Protein AF-A0A9Q0DVV4-F1 (afdb_monomer)

Radius of gyration: 14.51 Å; Cα contacts (8 Å, |Δi|>4): 152; chains: 1; bounding box: 30×28×43 Å

Secondary structure (DSSP, 8-state):
-TTT-SSEEEEE-GGGGGGGT---SSSTT-HHHHHTTT-PPP-SS-TTTPPPPHHHHHHHHHHHTT-EEEEEE---S-HHHHHT--GGGEEETT--

pLDDT: mean 97.33, std 2.06, range [89.5, 98.88]

Solvent-accessible surfa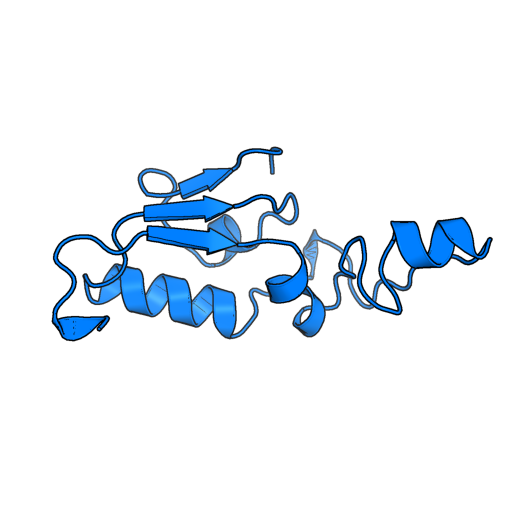ce area (backbone atoms only — not comparable to full-atom values): 5467 Å² total; per-residue (Å²): 109,74,92,74,45,93,74,35,70,47,80,48,50,44,70,59,37,39,88,31,27,39,55,28,54,76,49,100,63,2,44,54,47,19,48,78,71,76,43,82,54,67,62,77,49,54,71,87,74,41,54,60,25,72,61,49,54,48,52,43,49,34,36,76,70,66,50,41,64,38,39,39,30,60,39,58,68,46,40,55,58,75,64,66,41,59,68,94,41,48,44,56,78,69,42,102

Organism: NCBI:txid630683

Mean predicted aligned error: 2.39 Å

Nearest PDB structures (foldseek):
  3pkj-assembly7_E  TM=1.004E+00  e=2.334E-12  Homo sapiens
  3pkj-assembly7_B  TM=1.004E+00  e=2.665E-12  Homo sapiens
  3pkj-assembly1_A  TM=1.005E+00  e=3.475E-12  Homo sapiens
  3pkj-assembly7_D-3  TM=1.005E+00  e=4.530E-12  Homo sapiens
  3pki-assembly2_B  TM=1.005E+00  e=6.312E-12  Homo sapiens

Structure (mmCIF, N/CA/C/O backbone):
data_AF-A0A9Q0DVV4-F1
#
_entry.id   AF-A0A9Q0DVV4-F1
#
loop_
_atom_site.group_PDB
_atom_site.id
_atom_site.type_symbol
_atom_site.label_atom_id
_atom_site.label_alt_id
_atom_site.label_comp_id
_atom_site.label_asym_id
_atom_site.label_entity_id
_atom_site.label_seq_id
_atom_site.pdbx_PDB_ins_code
_atom_site.Cartn_x
_atom_site.Cartn_y
_atom_site.Cartn_z
_atom_site.occupancy
_atom_site.B_iso_or_equiv
_atom_site.auth_seq_id
_atom_site.auth_comp_id
_atom_site.auth_asym_id
_atom_site.auth_atom_id
_atom_site.pdbx_PDB_model_num
ATOM 1 N N . MET A 1 1 ? 1.647 12.543 17.166 1.00 89.50 1 MET A N 1
ATOM 2 C CA . MET A 1 1 ? 1.071 12.425 15.800 1.00 89.50 1 MET A CA 1
ATOM 3 C C . MET A 1 1 ? 0.177 11.193 15.611 1.00 89.50 1 MET A C 1
ATOM 5 O O . MET A 1 1 ? -1.024 11.382 15.647 1.00 89.50 1 MET A O 1
ATOM 9 N N . ILE A 1 2 ? 0.676 9.950 15.447 1.00 94.50 2 ILE A N 1
ATOM 10 C CA . ILE A 1 2 ? 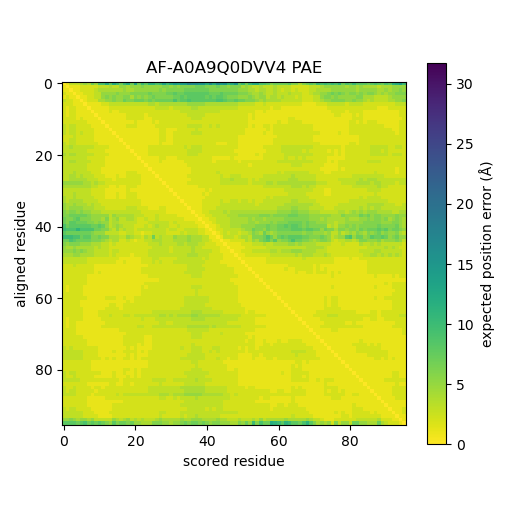-0.211 8.779 15.191 1.00 94.50 2 ILE A CA 1
ATOM 11 C C . ILE A 1 2 ? -1.122 8.455 16.386 1.00 94.50 2 ILE A C 1
ATOM 13 O O . ILE A 1 2 ? -2.326 8.329 16.211 1.00 94.50 2 ILE A O 1
ATOM 17 N N . LYS A 1 3 ? -0.569 8.357 17.604 1.00 93.81 3 LYS A N 1
ATOM 18 C CA . LYS A 1 3 ? -1.345 8.001 18.812 1.00 93.81 3 LYS A CA 1
ATOM 19 C C . LYS A 1 3 ? -2.425 9.023 19.190 1.00 93.81 3 LYS A C 1
ATOM 21 O O . LYS A 1 3 ? -3.353 8.679 19.905 1.00 93.81 3 LYS A O 1
ATOM 26 N N . GLU A 1 4 ? -2.276 10.259 18.729 1.00 95.31 4 GLU A N 1
ATOM 27 C CA . GLU A 1 4 ? -3.188 11.376 19.009 1.00 95.31 4 GLU A CA 1
ATOM 28 C C . GLU A 1 4 ? -4.177 11.608 17.855 1.00 95.31 4 GLU A C 1
ATOM 30 O O . GLU A 1 4 ? -5.074 12.439 17.962 1.00 95.31 4 GLU A O 1
ATOM 35 N N . CYS A 1 5 ? -4.012 10.905 16.730 1.00 95.94 5 CYS A N 1
ATOM 36 C CA . CYS A 1 5 ? -4.868 11.051 15.563 1.00 95.94 5 CYS A CA 1
ATOM 37 C C . CYS A 1 5 ? -6.179 10.286 15.778 1.00 95.94 5 CYS A C 1
ATOM 39 O O . CYS A 1 5 ? -6.166 9.072 15.976 1.00 95.94 5 CYS A O 1
ATOM 41 N N . GLY A 1 6 ? -7.318 10.979 15.692 1.00 95.56 6 GLY A N 1
ATOM 42 C CA . GLY A 1 6 ? -8.634 10.336 15.781 1.00 95.56 6 GLY A CA 1
ATOM 43 C C . GLY A 1 6 ? -8.981 9.478 14.558 1.00 95.56 6 GLY A C 1
ATOM 44 O O . GLY A 1 6 ? -9.742 8.517 14.677 1.00 95.56 6 GLY A O 1
ATOM 45 N N . TYR A 1 7 ? -8.416 9.802 13.389 1.00 97.69 7 TYR A N 1
ATOM 46 C CA . TYR A 1 7 ? -8.710 9.106 12.139 1.00 97.69 7 TYR A CA 1
ATOM 47 C C . TYR A 1 7 ? -7.514 9.118 11.178 1.00 97.69 7 TYR A C 1
ATOM 49 O O . TYR A 1 7 ? -7.330 10.051 10.397 1.00 97.69 7 TYR A O 1
ATOM 57 N N . LEU A 1 8 ? -6.686 8.074 11.234 1.00 98.50 8 LEU A N 1
ATOM 58 C CA . LEU A 1 8 ? -5.546 7.924 10.333 1.00 98.50 8 LEU A CA 1
ATOM 59 C C . LEU A 1 8 ? -5.980 7.272 9.016 1.00 98.50 8 LEU A C 1
ATOM 61 O O . LEU A 1 8 ? -6.551 6.178 9.018 1.00 98.50 8 LEU A O 1
ATOM 65 N N . VAL A 1 9 ? -5.622 7.912 7.905 1.00 98.69 9 VAL A N 1
ATOM 66 C CA . VAL A 1 9 ? -5.701 7.359 6.547 1.00 98.69 9 VAL A CA 1
ATOM 67 C C . VAL A 1 9 ? -4.290 7.262 5.981 1.00 98.69 9 VAL A C 1
ATOM 69 O O . VAL A 1 9 ? -3.477 8.164 6.184 1.00 98.69 9 VAL A O 1
ATOM 72 N N . VAL A 1 10 ? -3.992 6.173 5.274 1.00 98.75 10 VAL A N 1
ATOM 73 C CA . VAL A 1 10 ? -2.714 5.990 4.575 1.00 98.75 10 VAL A CA 1
ATOM 74 C C . VAL A 1 10 ? -2.955 5.893 3.077 1.00 98.75 10 VAL A C 1
ATOM 76 O O . VAL A 1 10 ? -3.863 5.196 2.634 1.00 98.75 10 VAL A O 1
ATOM 79 N N . HIS A 1 11 ? -2.100 6.563 2.306 1.00 98.81 11 HIS A N 1
ATOM 80 C CA . HIS A 1 11 ? -2.007 6.409 0.859 1.00 98.81 11 HIS A CA 1
ATOM 81 C C . HIS A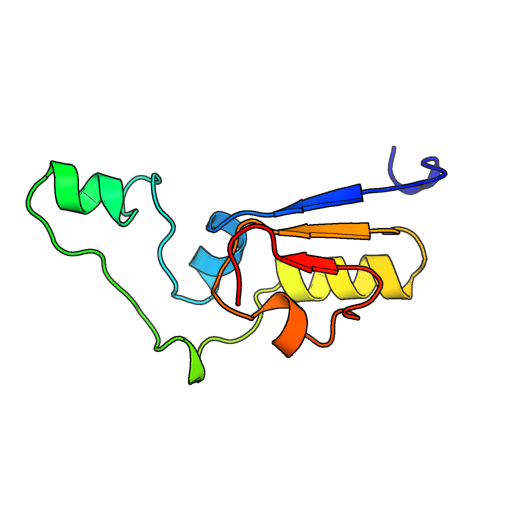 1 11 ? -0.755 5.596 0.524 1.00 98.81 11 HIS A C 1
ATOM 83 O O . HIS A 1 11 ? 0.327 5.887 1.036 1.00 98.81 11 HIS A O 1
ATOM 89 N N . SER A 1 12 ? -0.896 4.579 -0.324 1.00 98.69 12 SER A N 1
ATOM 90 C CA . SER A 1 12 ? 0.212 3.728 -0.767 1.00 98.69 12 SER A CA 1
ATOM 91 C C . SER A 1 12 ? 0.345 3.709 -2.287 1.00 98.69 12 SER A C 1
ATOM 93 O O . SER A 1 12 ? -0.646 3.797 -3.012 1.00 98.69 12 SER A O 1
ATOM 95 N N . GLY A 1 13 ? 1.588 3.576 -2.744 1.00 98.56 13 GLY A N 1
ATOM 96 C CA . GLY A 1 13 ? 1.961 3.438 -4.148 1.00 98.56 13 GLY A CA 1
ATOM 97 C C . GLY A 1 13 ? 3.075 2.403 -4.316 1.00 98.56 13 GLY A C 1
ATOM 98 O O . GLY A 1 13 ? 3.541 1.820 -3.333 1.00 98.56 13 GLY A O 1
ATOM 99 N N . ALA A 1 14 ? 3.525 2.199 -5.556 1.00 98.25 14 ALA A N 1
ATOM 100 C CA . ALA A 1 14 ? 4.343 1.040 -5.934 1.00 98.25 14 ALA A CA 1
ATOM 101 C C . ALA A 1 14 ? 5.651 0.886 -5.132 1.00 98.25 14 ALA A C 1
ATOM 103 O O . ALA A 1 14 ? 6.153 -0.221 -4.956 1.00 98.25 14 ALA A O 1
ATOM 104 N N . GLY A 1 15 ? 6.168 1.982 -4.564 1.00 98.38 15 GLY A N 1
ATOM 105 C CA . GLY A 1 15 ? 7.359 1.977 -3.716 1.00 98.38 15 GLY A CA 1
ATOM 106 C C . GLY A 1 15 ? 7.314 0.963 -2.565 1.00 98.38 15 GLY A C 1
ATOM 107 O O . GLY A 1 15 ? 8.343 0.366 -2.253 1.00 98.38 15 GLY A O 1
ATOM 108 N N . ILE A 1 16 ? 6.142 0.693 -1.970 1.00 98.50 16 ILE A N 1
ATOM 109 C CA . ILE A 1 16 ? 6.037 -0.257 -0.842 1.00 98.50 16 ILE A CA 1
ATOM 110 C C . ILE A 1 16 ? 6.216 -1.729 -1.257 1.00 98.50 16 ILE A C 1
ATOM 112 O O . ILE A 1 16 ? 6.416 -2.581 -0.385 1.00 98.50 16 ILE A O 1
ATOM 116 N N . SER A 1 17 ? 6.169 -2.015 -2.561 1.00 98.44 17 SER A N 1
ATOM 117 C CA . SER A 1 17 ? 6.284 -3.355 -3.154 1.00 98.44 17 SER A CA 1
ATOM 118 C C . SER A 1 17 ? 7.662 -3.614 -3.777 1.00 98.44 17 SER A C 1
ATOM 120 O O . SER A 1 17 ? 7.978 -4.753 -4.109 1.00 98.44 17 SER A O 1
ATOM 122 N N . THR A 1 18 ? 8.533 -2.599 -3.837 1.00 97.94 18 THR A N 1
ATOM 123 C CA . THR A 1 18 ? 9.912 -2.730 -4.357 1.00 97.94 18 THR A CA 1
ATOM 124 C C . THR A 1 18 ? 10.739 -3.760 -3.594 1.00 97.94 18 THR A C 1
ATOM 126 O O . THR A 1 18 ? 11.414 -4.589 -4.196 1.00 97.94 18 THR A O 1
ATOM 129 N N . SER A 1 19 ? 10.619 -3.790 -2.263 1.00 97.50 19 SER A N 1
ATOM 130 C CA . SER A 1 19 ? 11.262 -4.808 -1.414 1.00 97.50 19 SER A CA 1
ATOM 131 C C . SER A 1 19 ? 10.664 -6.215 -1.554 1.00 97.50 1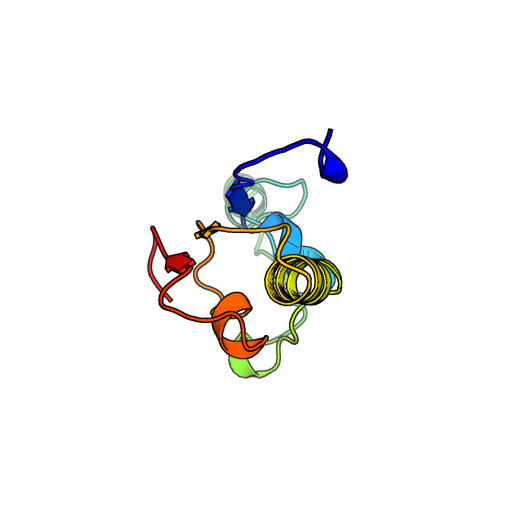9 SER A C 1
ATOM 133 O O . SER A 1 19 ? 11.270 -7.177 -1.088 1.00 97.50 19 SER A O 1
ATOM 135 N N . SER A 1 20 ? 9.510 -6.344 -2.213 1.00 97.19 20 SER A N 1
ATOM 136 C CA . SER A 1 20 ? 8.895 -7.622 -2.584 1.00 97.19 20 SER A CA 1
ATOM 137 C C . SER A 1 20 ? 9.305 -8.093 -3.984 1.00 97.19 20 SER A C 1
ATOM 139 O O . SER A 1 20 ? 8.793 -9.110 -4.433 1.00 97.19 20 SER A O 1
ATOM 141 N N . GLY A 1 21 ? 10.205 -7.379 -4.676 1.00 96.50 21 GLY A N 1
ATOM 142 C CA . GLY A 1 21 ? 10.696 -7.738 -6.012 1.00 96.50 21 GLY A CA 1
ATOM 143 C C . GLY A 1 21 ? 9.850 -7.216 -7.180 1.00 96.50 21 GLY A C 1
ATOM 144 O O . GLY A 1 21 ? 10.121 -7.574 -8.327 1.00 96.50 21 GLY A O 1
ATOM 145 N N . ILE A 1 22 ? 8.847 -6.373 -6.902 1.00 97.44 22 ILE A N 1
ATOM 146 C CA . ILE A 1 22 ? 8.015 -5.706 -7.913 1.00 97.44 22 ILE A CA 1
ATOM 147 C C . ILE A 1 22 ? 8.560 -4.284 -8.115 1.00 97.44 22 ILE A C 1
ATOM 149 O O . ILE A 1 22 ? 8.568 -3.513 -7.154 1.00 97.44 22 ILE A O 1
ATOM 153 N N . PRO A 1 23 ? 9.023 -3.903 -9.319 1.00 97.19 23 PRO A N 1
ATOM 154 C CA . PRO A 1 23 ? 9.551 -2.567 -9.558 1.00 97.19 23 PRO A CA 1
ATOM 155 C C . PRO A 1 23 ? 8.470 -1.501 -9.351 1.00 97.19 23 PRO A C 1
ATOM 157 O O . PRO A 1 23 ? 7.279 -1.736 -9.560 1.00 97.19 23 PRO A O 1
ATOM 160 N N . ASP A 1 24 ? 8.895 -0.298 -8.967 1.00 98.19 24 ASP A N 1
ATOM 161 C CA . ASP A 1 24 ? 8.008 0.859 -9.015 1.00 98.19 24 ASP A CA 1
ATOM 162 C C . ASP A 1 24 ? 7.854 1.380 -10.455 1.00 98.19 24 ASP A C 1
ATOM 164 O O . ASP A 1 24 ? 8.351 0.800 -11.420 1.00 98.19 24 ASP A O 1
ATOM 168 N N . PHE A 1 25 ? 7.146 2.495 -10.614 1.00 97.88 25 PHE A N 1
ATOM 169 C CA . PHE A 1 25 ? 6.918 3.092 -11.926 1.00 97.88 25 PHE A CA 1
ATOM 170 C C . PHE A 1 25 ? 7.951 4.156 -12.318 1.00 97.88 25 PHE A C 1
ATOM 172 O O . PHE A 1 25 ? 8.266 4.271 -13.496 1.00 97.88 25 PHE A O 1
ATOM 179 N N . ARG A 1 26 ? 8.436 4.971 -11.371 1.00 98.25 26 ARG A N 1
ATOM 180 C CA . ARG A 1 26 ? 9.193 6.214 -11.659 1.00 98.25 26 ARG A CA 1
ATOM 181 C C . ARG A 1 26 ? 10.453 6.401 -10.810 1.00 98.25 26 ARG A C 1
ATOM 183 O O . ARG A 1 26 ? 11.048 7.477 -10.820 1.00 98.25 26 ARG A O 1
ATOM 190 N N . GLY A 1 27 ? 10.829 5.405 -10.015 1.00 97.69 27 GLY A N 1
ATOM 191 C CA . GLY A 1 27 ? 12.101 5.399 -9.310 1.00 97.69 27 GLY A CA 1
ATOM 192 C C . GLY A 1 27 ? 13.267 5.181 -10.278 1.00 97.69 27 GLY A C 1
ATOM 193 O O . GLY A 1 27 ? 13.062 4.944 -11.466 1.00 97.69 27 GLY A O 1
ATOM 194 N N . PRO A 1 28 ? 14.521 5.186 -9.794 1.00 97.00 28 PRO A N 1
ATOM 195 C CA . PRO A 1 28 ? 15.706 5.087 -10.655 1.00 97.00 28 PRO A CA 1
ATOM 196 C C . PRO A 1 28 ? 15.733 3.872 -11.600 1.00 97.00 28 PRO A C 1
ATOM 198 O O . PRO A 1 28 ? 16.408 3.919 -12.630 1.00 97.00 28 PRO A O 1
ATOM 201 N N . LYS A 1 29 ? 15.019 2.798 -11.229 1.00 95.94 29 LYS A N 1
ATOM 202 C CA . LYS A 1 29 ? 14.836 1.555 -11.996 1.00 95.94 29 LYS A CA 1
ATOM 203 C C . LYS A 1 29 ? 13.353 1.228 -12.257 1.00 95.94 29 LYS A C 1
ATOM 205 O O . LYS A 1 29 ? 13.011 0.064 -12.451 1.00 95.94 29 LYS A O 1
ATOM 210 N N . GLY A 1 30 ? 12.477 2.229 -12.177 1.00 97.44 30 GLY A N 1
ATOM 211 C CA . GLY A 1 30 ? 11.039 2.055 -12.351 1.00 97.44 30 GLY A CA 1
ATOM 212 C C . GLY A 1 30 ? 10.651 1.793 -13.803 1.00 97.44 30 GLY A C 1
ATOM 213 O O . GLY A 1 30 ? 11.392 2.156 -14.712 1.00 97.44 30 GLY A O 1
ATOM 214 N N . VAL A 1 31 ? 9.482 1.192 -14.025 1.00 97.56 31 VAL A N 1
ATOM 215 C CA . VAL A 1 31 ? 8.987 0.793 -15.357 1.00 97.56 31 VAL A CA 1
ATOM 216 C C . VAL A 1 31 ? 9.124 1.910 -16.396 1.00 97.56 31 VAL A C 1
ATOM 218 O O . VAL A 1 31 ? 9.789 1.712 -17.410 1.00 97.56 31 VAL A O 1
ATOM 221 N N . TRP A 1 32 ? 8.589 3.100 -16.112 1.00 98.06 32 TRP A N 1
ATOM 222 C CA . TRP A 1 32 ? 8.627 4.232 -17.043 1.00 98.06 32 TRP A CA 1
ATOM 223 C C . TRP A 1 32 ? 10.031 4.827 -17.176 1.00 98.06 32 TRP A C 1
ATOM 225 O O . TRP A 1 32 ? 10.431 5.233 -18.257 1.00 98.06 32 TRP A O 1
ATOM 235 N N . THR A 1 33 ? 10.819 4.827 -16.099 1.00 98.06 33 THR A N 1
ATOM 236 C CA . THR A 1 33 ? 12.203 5.330 -16.120 1.00 98.06 33 THR A CA 1
ATOM 237 C C . THR A 1 33 ? 13.137 4.452 -16.952 1.00 98.06 33 THR A C 1
ATOM 239 O O . THR A 1 33 ? 14.090 4.960 -17.541 1.00 98.06 33 THR A O 1
ATOM 242 N N . MET A 1 34 ? 12.897 3.140 -16.990 1.00 97.69 34 MET A N 1
ATOM 243 C CA . MET A 1 34 ? 13.645 2.223 -17.852 1.00 97.69 34 MET A CA 1
ATOM 244 C C . MET A 1 34 ? 13.169 2.343 -19.301 1.00 97.69 34 MET A C 1
ATOM 246 O O . MET A 1 34 ? 14.003 2.447 -20.197 1.00 97.69 34 MET A O 1
ATOM 250 N N . GLU A 1 35 ? 11.856 2.442 -19.530 1.00 97.44 35 GLU A N 1
ATOM 251 C CA . GLU A 1 35 ? 11.293 2.644 -20.870 1.00 97.44 35 GLU A CA 1
ATOM 252 C C . GLU A 1 35 ? 11.794 3.941 -21.528 1.00 97.44 35 GLU A C 1
ATOM 254 O O . GLU A 1 35 ? 12.212 3.912 -22.683 1.00 97.44 35 GLU A O 1
ATOM 259 N N . GLU A 1 36 ? 11.866 5.054 -20.787 1.00 97.75 36 GLU A N 1
ATOM 260 C CA . GLU A 1 36 ? 12.444 6.325 -21.264 1.00 97.75 36 GLU A CA 1
ATOM 261 C C . GLU A 1 36 ? 13.907 6.190 -21.722 1.00 97.75 36 GLU A C 1
ATOM 263 O O . GLU A 1 36 ? 14.372 6.963 -22.561 1.00 97.75 36 GLU A O 1
ATOM 268 N N . LYS A 1 37 ? 14.638 5.198 -21.197 1.00 97.06 37 LYS A N 1
ATOM 269 C CA . LYS A 1 37 ? 16.022 4.878 -21.582 1.00 97.06 37 LYS A CA 1
ATOM 270 C C . LYS A 1 37 ? 16.112 3.814 -22.680 1.00 97.06 37 LYS A C 1
ATOM 272 O O . LYS A 1 37 ? 17.215 3.492 -23.114 1.00 97.06 37 LYS A O 1
ATOM 277 N N . GLY A 1 38 ? 14.985 3.257 -23.126 1.00 97.25 38 GLY A N 1
ATOM 278 C CA . GLY A 1 38 ? 14.948 2.107 -24.032 1.00 97.25 38 GLY A CA 1
ATOM 279 C C . GLY A 1 38 ? 15.383 0.793 -23.372 1.00 97.25 38 GLY A C 1
ATOM 280 O O . GLY A 1 38 ? 15.813 -0.130 -24.062 1.00 97.25 38 GLY A O 1
ATOM 281 N N . GLU A 1 39 ? 15.299 0.702 -22.044 1.00 96.12 39 GLU A N 1
ATOM 282 C CA . GLU A 1 39 ? 15.680 -0.465 -21.249 1.00 96.12 39 GLU A CA 1
ATOM 283 C C . GLU A 1 39 ? 14.445 -1.191 -20.683 1.00 96.12 39 GLU A C 1
ATOM 285 O O . GLU A 1 39 ? 13.366 -0.622 -20.527 1.00 96.12 39 GLU A O 1
ATOM 290 N N . THR A 1 40 ? 14.594 -2.473 -20.340 1.00 93.25 40 THR A N 1
ATOM 291 C CA . THR A 1 40 ? 13.510 -3.275 -19.747 1.00 93.25 40 THR A CA 1
ATOM 292 C C . THR A 1 40 ? 13.553 -3.208 -18.215 1.00 93.25 40 THR A C 1
ATOM 294 O O . THR A 1 40 ? 14.627 -3.394 -17.633 1.00 93.25 40 THR A O 1
ATOM 297 N N . PRO A 1 41 ? 12.417 -2.992 -17.523 1.00 92.56 41 PRO A N 1
ATOM 298 C CA . PRO A 1 41 ? 12.376 -3.072 -16.068 1.00 92.56 41 PRO A CA 1
ATOM 299 C C . PRO A 1 41 ? 12.631 -4.497 -15.577 1.00 92.56 41 PRO A C 1
ATOM 301 O O . PRO A 1 41 ? 12.191 -5.478 -16.176 1.00 92.56 41 PRO A O 1
ATOM 304 N N . LYS A 1 42 ? 13.324 -4.608 -14.444 1.00 92.25 42 LYS A N 1
ATOM 305 C CA . LYS A 1 42 ? 13.613 -5.897 -13.818 1.00 92.25 42 LYS A CA 1
ATOM 306 C C . LYS A 1 42 ? 12.536 -6.244 -12.795 1.00 92.25 42 LYS A C 1
ATOM 308 O O . LYS A 1 42 ? 12.293 -5.471 -11.872 1.00 92.25 42 LYS A O 1
ATOM 313 N N . PHE A 1 43 ? 11.962 -7.432 -12.939 1.00 93.44 43 PHE A N 1
ATOM 314 C CA . PHE A 1 43 ? 11.124 -8.074 -11.932 1.00 93.44 43 PHE A CA 1
ATOM 315 C C . PHE A 1 43 ? 11.931 -9.206 -11.293 1.00 93.44 43 PHE A C 1
ATOM 317 O O . PHE A 1 43 ? 12.504 -10.030 -12.005 1.00 93.44 43 PHE A O 1
ATOM 324 N N . ASP A 1 44 ? 12.003 -9.234 -9.961 1.00 90.62 44 ASP A N 1
ATOM 325 C CA . ASP A 1 44 ? 12.694 -10.300 -9.218 1.00 90.62 44 ASP A CA 1
ATOM 326 C C . ASP A 1 44 ? 11.735 -11.438 -8.808 1.00 90.62 44 ASP A C 1
ATOM 328 O O . ASP A 1 44 ? 12.168 -12.459 -8.278 1.00 90.62 44 ASP A O 1
ATOM 332 N N . THR A 1 45 ? 10.432 -11.267 -9.056 1.00 93.81 45 THR A N 1
ATOM 333 C CA . THR A 1 45 ? 9.363 -12.228 -8.759 1.00 93.81 45 THR A CA 1
ATOM 334 C C . THR A 1 45 ? 8.223 -12.103 -9.772 1.00 93.81 45 THR A C 1
ATOM 336 O O . THR A 1 45 ? 8.098 -11.089 -10.460 1.00 93.81 45 THR A O 1
ATOM 339 N N . THR A 1 46 ? 7.357 -13.113 -9.826 1.00 93.69 46 THR A N 1
ATOM 340 C CA . THR A 1 46 ? 6.015 -13.003 -10.415 1.00 93.69 46 THR A CA 1
ATOM 341 C C . THR A 1 46 ? 5.070 -12.295 -9.438 1.00 93.69 46 THR A C 1
ATOM 343 O O . THR A 1 46 ? 5.355 -12.229 -8.233 1.00 93.69 46 THR A O 1
ATOM 346 N N . PHE A 1 47 ? 3.938 -11.776 -9.925 1.00 92.38 47 PHE A N 1
ATOM 347 C CA . PHE A 1 47 ? 2.918 -11.205 -9.041 1.00 92.38 47 PHE A CA 1
ATOM 348 C C . PHE A 1 47 ? 2.360 -12.273 -8.098 1.00 92.38 47 PHE A C 1
ATOM 350 O O . PHE A 1 47 ? 2.179 -12.009 -6.912 1.00 92.38 47 PHE A O 1
ATOM 357 N N . GLU A 1 48 ? 2.168 -13.496 -8.584 1.00 94.94 48 GLU A N 1
ATOM 358 C CA . GLU A 1 48 ? 1.630 -14.635 -7.844 1.00 94.94 48 GLU A CA 1
ATOM 359 C C . GLU A 1 48 ? 2.533 -15.050 -6.676 1.00 94.94 48 GLU A C 1
ATOM 361 O O . GLU A 1 48 ? 2.028 -15.314 -5.581 1.00 94.94 48 GLU A O 1
ATOM 366 N N . ASP A 1 49 ? 3.854 -15.032 -6.872 1.00 96.75 49 ASP A N 1
ATOM 367 C CA . ASP A 1 49 ? 4.832 -15.459 -5.863 1.00 96.75 49 ASP A CA 1
ATOM 368 C C . ASP A 1 49 ? 5.272 -14.325 -4.925 1.00 96.75 49 ASP A C 1
ATOM 370 O 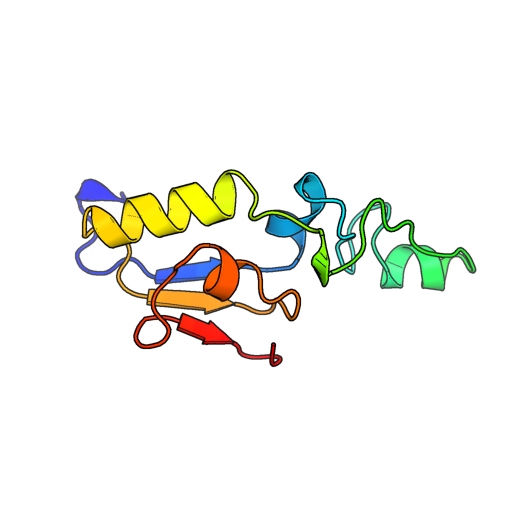O . ASP A 1 49 ? 5.782 -14.584 -3.827 1.00 96.75 49 ASP A O 1
ATOM 374 N N . ALA A 1 50 ? 5.036 -13.065 -5.311 1.00 97.62 50 ALA A N 1
ATOM 375 C CA . ALA A 1 50 ? 5.389 -11.904 -4.503 1.00 97.62 50 ALA A C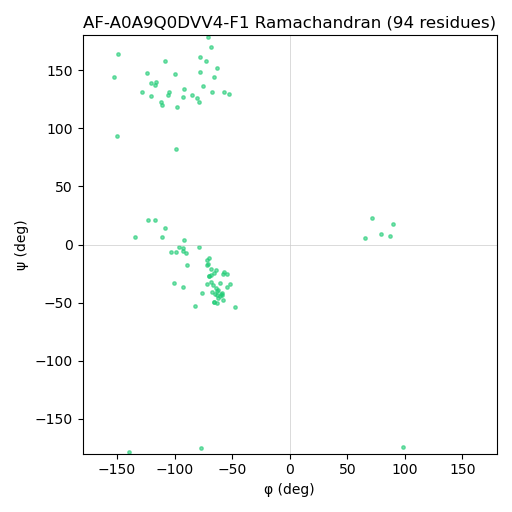A 1
ATOM 376 C C . ALA A 1 50 ? 4.726 -11.983 -3.122 1.00 97.62 50 ALA A C 1
ATOM 378 O O . ALA A 1 50 ? 3.521 -12.213 -3.004 1.00 97.62 50 ALA A O 1
ATOM 379 N N . ARG A 1 51 ? 5.496 -11.767 -2.053 1.00 98.12 51 ARG A N 1
ATOM 380 C CA . ARG A 1 51 ? 4.968 -11.753 -0.680 1.00 98.12 51 ARG A CA 1
ATOM 381 C C . ARG A 1 51 ? 4.751 -10.320 -0.200 1.00 98.12 51 ARG A C 1
ATOM 383 O O . ARG A 1 51 ? 5.555 -9.452 -0.548 1.00 98.12 51 ARG A O 1
ATOM 390 N N . PRO A 1 52 ? 3.729 -10.054 0.634 1.00 98.69 52 PRO A N 1
ATOM 391 C CA . PRO A 1 52 ? 3.556 -8.744 1.251 1.00 98.69 52 PRO A CA 1
ATOM 392 C C . PRO A 1 52 ? 4.833 -8.291 1.969 1.00 98.69 52 PRO A C 1
ATOM 394 O O . PRO A 1 52 ? 5.412 -9.040 2.759 1.00 98.69 52 PRO A O 1
ATOM 397 N N . SER A 1 53 ? 5.281 -7.067 1.685 1.00 98.62 53 SER A N 1
ATOM 398 C CA . SER A 1 53 ? 6.464 -6.493 2.335 1.00 98.62 53 SER A CA 1
ATOM 399 C C . SER A 1 53 ? 6.220 -6.210 3.822 1.00 98.62 53 SER A C 1
ATOM 401 O O . SER A 1 53 ? 5.082 -6.208 4.303 1.00 98.62 53 SER A O 1
ATOM 403 N N . LEU A 1 54 ? 7.286 -5.881 4.561 1.00 98.75 54 LEU A N 1
ATOM 404 C CA . LEU A 1 54 ? 7.166 -5.446 5.956 1.00 98.75 54 LEU A CA 1
ATOM 405 C C . LEU A 1 54 ? 6.199 -4.262 6.104 1.00 98.75 54 LEU A C 1
ATOM 407 O O . LEU A 1 54 ? 5.443 -4.212 7.070 1.00 98.75 54 LEU A O 1
ATOM 411 N N . THR A 1 55 ? 6.175 -3.341 5.138 1.00 98.81 55 THR A N 1
ATOM 412 C CA . THR A 1 55 ? 5.250 -2.202 5.147 1.00 98.81 55 THR A CA 1
ATOM 413 C C . THR A 1 55 ? 3.797 -2.651 5.026 1.00 98.81 55 THR A C 1
ATOM 415 O O . THR A 1 55 ? 2.967 -2.165 5.7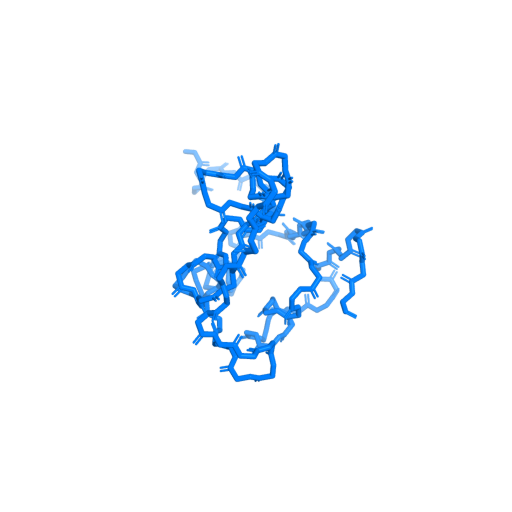89 1.00 98.81 55 THR A O 1
ATOM 418 N N . HIS A 1 56 ? 3.477 -3.614 4.154 1.00 98.88 56 HIS A N 1
ATOM 419 C CA . HIS A 1 56 ? 2.123 -4.179 4.071 1.00 98.88 56 HIS A CA 1
ATOM 420 C C . HIS A 1 56 ? 1.694 -4.776 5.417 1.00 98.88 56 HIS A C 1
ATOM 422 O O . HIS A 1 56 ? 0.625 -4.460 5.944 1.00 98.88 56 HIS A O 1
ATOM 428 N N . MET A 1 57 ? 2.575 -5.574 6.026 1.00 98.81 57 MET A N 1
ATOM 429 C CA . MET A 1 57 ? 2.303 -6.207 7.316 1.00 98.81 57 MET A CA 1
ATOM 430 C C . MET A 1 57 ? 2.199 -5.190 8.461 1.00 98.81 57 MET A C 1
ATOM 432 O O . MET A 1 57 ? 1.376 -5.357 9.360 1.00 98.81 57 MET A O 1
ATOM 436 N N . ALA A 1 58 ? 2.980 -4.109 8.424 1.00 98.81 58 ALA A N 1
ATOM 437 C CA . ALA A 1 58 ? 2.898 -3.024 9.396 1.00 98.81 58 ALA A CA 1
ATOM 438 C C . ALA A 1 58 ? 1.578 -2.248 9.277 1.00 98.81 58 ALA A C 1
ATOM 440 O O . ALA A 1 58 ? 0.971 -1.934 10.299 1.00 98.81 58 ALA A O 1
ATOM 441 N N . LEU A 1 59 ? 1.095 -1.984 8.056 1.00 98.81 59 LEU A N 1
ATOM 442 C CA . LEU A 1 59 ? -0.212 -1.357 7.832 1.00 98.81 59 LEU A CA 1
ATOM 443 C C . LEU A 1 59 ? -1.347 -2.241 8.355 1.00 98.81 59 LEU A C 1
ATOM 445 O O . LEU A 1 59 ? -2.226 -1.748 9.062 1.00 98.81 59 LEU A O 1
ATOM 449 N N . LEU A 1 60 ? -1.283 -3.552 8.106 1.00 98.81 60 LEU A N 1
ATOM 450 C CA . LEU A 1 60 ? -2.210 -4.510 8.708 1.00 98.81 60 LEU A CA 1
ATOM 451 C C . LEU A 1 60 ? -2.145 -4.484 10.243 1.00 98.81 60 LEU A C 1
ATOM 453 O O . LEU A 1 60 ? -3.181 -4.498 10.906 1.00 98.81 60 LEU A O 1
ATOM 457 N N . GLY A 1 61 ? -0.942 -4.427 10.819 1.00 98.69 61 GLY A N 1
ATOM 458 C CA . GLY A 1 61 ? -0.743 -4.314 12.264 1.00 98.69 61 GLY A CA 1
ATOM 459 C C . GLY A 1 61 ? -1.354 -3.037 12.846 1.00 98.69 61 GLY A C 1
ATOM 460 O O . GLY A 1 61 ? -2.058 -3.097 13.852 1.00 98.69 61 GLY A O 1
ATOM 461 N N . LEU A 1 62 ? -1.154 -1.892 12.187 1.00 98.50 62 LEU A N 1
ATOM 462 C CA . LEU A 1 62 ? -1.744 -0.610 12.582 1.00 98.50 62 LEU A CA 1
ATOM 463 C C . LEU A 1 62 ? -3.271 -0.622 12.493 1.00 98.50 62 LEU A C 1
ATOM 465 O O . LEU A 1 62 ? -3.926 -0.033 13.354 1.00 98.50 62 LEU A O 1
ATOM 469 N N . TYR A 1 63 ? -3.834 -1.291 11.484 1.00 98.62 63 TYR A N 1
ATOM 470 C CA . TYR A 1 63 ? -5.279 -1.469 11.361 1.00 98.62 63 TYR A CA 1
ATOM 471 C C . TYR A 1 63 ? -5.821 -2.343 12.498 1.00 98.62 63 TYR A C 1
ATOM 473 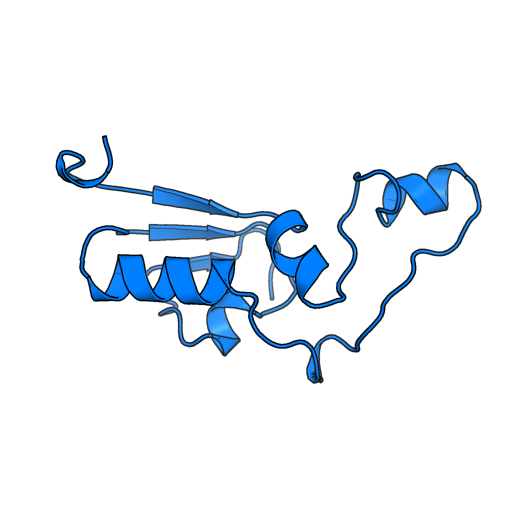O O . TYR A 1 63 ? -6.730 -1.932 13.216 1.00 98.62 63 TYR A O 1
ATOM 481 N N . LYS A 1 64 ? -5.202 -3.506 12.742 1.00 98.44 64 LYS A N 1
ATOM 482 C CA . LYS A 1 64 ? -5.588 -4.423 13.831 1.00 98.44 64 LYS A CA 1
ATOM 483 C C . LYS A 1 64 ? -5.469 -3.786 15.217 1.00 98.44 64 LYS A C 1
ATOM 485 O O . LYS A 1 64 ? -6.270 -4.086 16.093 1.00 98.44 64 LYS A O 1
ATOM 490 N N . ALA A 1 65 ? -4.500 -2.894 15.409 1.00 97.69 65 ALA A N 1
ATOM 491 C CA . ALA A 1 65 ? -4.333 -2.123 16.639 1.00 97.69 65 ALA A CA 1
ATOM 492 C C . ALA A 1 65 ? -5.305 -0.929 16.758 1.00 97.69 65 ALA A C 1
ATOM 494 O O . ALA A 1 65 ? -5.277 -0.213 17.756 1.00 97.69 65 ALA A O 1
ATOM 495 N N . GLY A 1 66 ? -6.148 -0.687 15.750 1.00 97.44 66 GLY A N 1
ATOM 496 C CA . GLY A 1 66 ? -7.150 0.375 15.753 1.00 97.44 66 GLY A CA 1
ATOM 497 C C . GLY A 1 66 ? -6.608 1.773 15.449 1.00 97.44 66 GLY A C 1
ATOM 498 O O . GLY A 1 66 ? -7.366 2.736 15.577 1.00 97.44 66 GLY A O 1
ATOM 499 N N . TYR A 1 67 ? -5.345 1.910 15.035 1.00 98.25 67 TYR A N 1
ATOM 500 C CA . TYR A 1 67 ? -4.761 3.201 14.664 1.00 98.25 67 TYR A CA 1
ATOM 501 C C . TYR A 1 67 ? -5.125 3.592 13.232 1.00 98.25 67 TYR A C 1
ATOM 503 O O . TYR A 1 67 ? -5.643 4.682 13.012 1.00 98.25 67 TYR A O 1
ATOM 511 N N . LEU A 1 68 ? -4.882 2.704 12.264 1.00 98.56 68 LEU A N 1
ATOM 512 C CA . LEU A 1 68 ? -5.216 2.934 10.857 1.00 98.56 68 LEU A CA 1
ATOM 513 C C . LEU A 1 68 ? -6.702 2.655 10.621 1.00 98.56 68 LEU A C 1
ATOM 515 O O . LEU A 1 68 ? -7.181 1.571 10.946 1.00 98.56 68 LEU A O 1
ATOM 519 N N . LYS A 1 69 ? -7.423 3.624 10.053 1.00 98.50 69 LYS A N 1
ATOM 520 C CA . LYS A 1 69 ? -8.864 3.510 9.786 1.00 98.50 69 LYS A CA 1
ATOM 521 C C . LYS A 1 69 ? -9.177 3.168 8.342 1.00 98.50 69 LYS A C 1
ATOM 523 O O . LYS A 1 69 ? -10.156 2.477 8.090 1.00 98.50 69 LYS A O 1
ATOM 528 N N . TYR A 1 70 ? -8.359 3.649 7.412 1.00 98.81 70 TYR A N 1
ATOM 529 C CA . TYR A 1 70 ? -8.592 3.418 5.995 1.00 98.81 70 TYR A CA 1
ATOM 530 C C . TYR A 1 70 ? -7.290 3.447 5.199 1.00 98.81 70 TYR A C 1
ATOM 532 O O . TYR A 1 70 ? -6.384 4.231 5.496 1.00 98.81 70 TYR A O 1
ATOM 540 N N . LEU A 1 71 ? -7.211 2.605 4.176 1.00 98.88 71 LEU A N 1
ATOM 541 C CA . LEU A 1 71 ? -6.078 2.513 3.268 1.00 98.88 71 LEU A CA 1
ATOM 542 C C . LEU A 1 71 ? -6.536 2.806 1.841 1.00 98.88 71 LEU A C 1
ATOM 544 O O . LEU A 1 71 ? -7.469 2.199 1.326 1.00 98.88 71 LEU A O 1
ATOM 548 N N . ILE A 1 72 ? -5.851 3.734 1.190 1.00 98.88 72 ILE A N 1
ATOM 549 C CA . ILE A 1 72 ? -6.0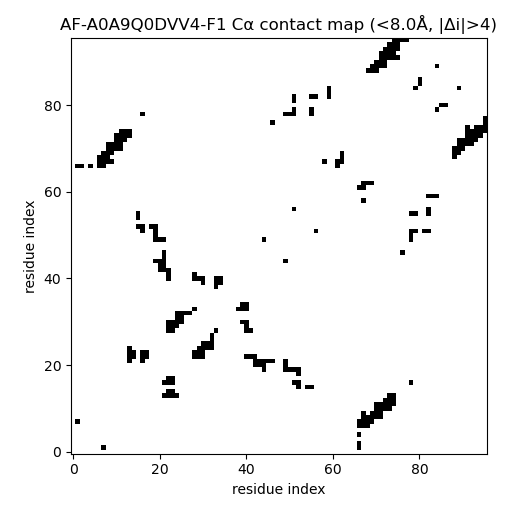56 4.066 -0.215 1.00 98.88 72 ILE A CA 1
ATOM 550 C C . ILE A 1 72 ? -4.809 3.609 -0.965 1.00 98.88 72 ILE A C 1
ATOM 552 O O . ILE A 1 72 ? -3.690 4.006 -0.629 1.00 98.88 72 ILE A O 1
ATOM 556 N N . SER A 1 73 ? -4.977 2.749 -1.963 1.00 98.75 73 SER A N 1
ATOM 557 C CA . SER A 1 73 ? -3.868 2.222 -2.749 1.00 98.75 73 SER A CA 1
ATOM 558 C C . SER A 1 73 ? -4.002 2.562 -4.223 1.00 98.75 73 SER A C 1
ATOM 560 O O . SER A 1 73 ? -5.082 2.502 -4.808 1.00 98.75 73 SER A O 1
ATOM 562 N N . GLN A 1 74 ? -2.862 2.915 -4.807 1.00 98.75 74 GLN A N 1
ATOM 563 C CA . GLN A 1 74 ? -2.658 3.037 -6.247 1.00 98.75 74 GLN A CA 1
ATOM 564 C C . GLN A 1 74 ? -2.049 1.765 -6.855 1.00 98.75 74 GLN A C 1
ATOM 566 O O . GLN A 1 74 ? -1.802 1.730 -8.061 1.00 98.75 74 GLN A O 1
ATOM 571 N N . ASN A 1 75 ? -1.741 0.761 -6.031 1.00 98.06 75 ASN A N 1
ATOM 572 C CA . ASN A 1 75 ? -1.116 -0.472 -6.488 1.00 98.06 75 ASN A CA 1
ATOM 573 C C . ASN A 1 75 ? -2.145 -1.385 -7.147 1.00 98.06 75 ASN A C 1
ATOM 575 O O . ASN A 1 75 ? -3.296 -1.421 -6.728 1.00 98.06 75 ASN A O 1
ATOM 579 N N . VAL A 1 76 ? -1.668 -2.156 -8.122 1.00 97.75 76 VAL A N 1
ATOM 580 C CA . VAL A 1 76 ? -2.403 -3.221 -8.825 1.00 97.75 76 VAL A CA 1
ATOM 581 C C . VAL A 1 76 ? -1.747 -4.590 -8.583 1.00 97.75 76 VAL A C 1
ATOM 583 O O . VAL A 1 76 ? -1.863 -5.500 -9.383 1.00 97.75 76 VAL A O 1
ATOM 586 N N . ASP A 1 77 ? -0.952 -4.716 -7.515 1.00 97.38 77 ASP A N 1
ATOM 587 C CA . ASP A 1 77 ? -0.170 -5.926 -7.205 1.00 97.38 77 ASP A CA 1
ATOM 588 C C . ASP A 1 77 ? -0.922 -6.939 -6.318 1.00 97.38 77 ASP A C 1
ATOM 590 O O . ASP A 1 77 ? -0.421 -8.032 -6.035 1.00 97.38 77 ASP A O 1
ATOM 594 N N . GLY A 1 78 ? -2.103 -6.559 -5.823 1.00 97.88 78 GLY A N 1
ATOM 595 C CA . GLY A 1 78 ? -2.939 -7.359 -4.931 1.00 97.88 78 GLY A CA 1
ATOM 596 C C . GLY A 1 78 ? -2.350 -7.650 -3.544 1.00 97.88 78 GLY A C 1
ATOM 597 O O . GLY A 1 78 ? -2.965 -8.389 -2.764 1.00 97.88 78 GLY A O 1
ATOM 598 N N . LEU A 1 79 ? -1.188 -7.091 -3.183 1.00 98.56 79 LEU A N 1
ATOM 599 C CA . LEU A 1 79 ? -0.472 -7.463 -1.958 1.00 98.56 79 LEU A CA 1
ATOM 600 C C . LEU A 1 79 ? -1.175 -6.998 -0.681 1.00 98.56 79 LEU A C 1
ATOM 602 O O . LEU A 1 79 ? -1.062 -7.673 0.343 1.00 98.56 79 LEU A O 1
ATOM 606 N N . HIS A 1 80 ? -1.960 -5.917 -0.720 1.00 98.69 80 HIS A N 1
ATOM 607 C CA . HIS A 1 80 ? -2.794 -5.520 0.425 1.00 98.69 80 HIS A CA 1
ATOM 608 C C . HIS A 1 80 ? -3.846 -6.579 0.745 1.00 98.69 80 HIS A C 1
ATOM 610 O O . HIS A 1 80 ? -3.908 -7.054 1.881 1.00 98.69 80 HIS A O 1
ATOM 616 N N . VAL A 1 81 ? -4.606 -7.027 -0.256 1.00 98.50 81 VAL A N 1
ATOM 617 C CA . VAL A 1 81 ? -5.607 -8.091 -0.084 1.00 98.50 81 VAL A CA 1
ATOM 618 C C . VAL A 1 81 ? -4.935 -9.393 0.356 1.00 98.50 81 VAL A C 1
ATOM 620 O O . VAL A 1 81 ? -5.369 -10.013 1.326 1.00 98.50 81 VAL A O 1
ATOM 623 N N . ARG A 1 82 ? -3.827 -9.780 -0.288 1.00 98.25 82 ARG A N 1
ATOM 624 C CA . ARG A 1 82 ? -3.082 -11.010 0.038 1.00 98.25 82 ARG A CA 1
ATOM 625 C C . ARG A 1 82 ? -2.378 -10.964 1.397 1.00 98.25 82 ARG A C 1
ATOM 627 O O . ARG A 1 82 ? -2.115 -12.017 1.969 1.00 98.25 82 ARG A O 1
ATOM 634 N N . SER A 1 83 ? -2.120 -9.778 1.953 1.00 98.50 83 SER A N 1
ATOM 635 C CA . SER A 1 83 ? -1.654 -9.628 3.340 1.00 98.50 83 SER A CA 1
ATOM 636 C C . SER A 1 83 ? -2.739 -9.941 4.378 1.00 98.50 83 SER A C 1
ATOM 638 O O . SER A 1 83 ? -2.424 -10.178 5.543 1.00 98.50 83 SER A O 1
ATOM 640 N N . GLY A 1 84 ? -4.011 -9.962 3.964 1.00 98.56 84 GLY A N 1
ATOM 641 C CA . GLY A 1 84 ? -5.169 -10.063 4.848 1.00 98.56 84 GLY A CA 1
ATOM 642 C C . GLY A 1 84 ? -5.704 -8.706 5.314 1.00 98.56 84 GLY A C 1
ATOM 643 O O . GLY A 1 84 ? -6.420 -8.657 6.315 1.00 98.56 84 GLY A O 1
ATOM 644 N N . PHE A 1 85 ? -5.355 -7.607 4.632 1.00 98.75 85 PHE A N 1
ATOM 645 C CA . PHE A 1 85 ? -5.964 -6.300 4.881 1.00 98.75 85 PHE A CA 1
ATOM 646 C C . PHE A 1 85 ? -7.442 -6.329 4.454 1.00 98.75 85 PHE A C 1
ATOM 648 O O . PHE A 1 85 ? -7.742 -6.805 3.354 1.00 98.75 85 PHE A O 1
ATOM 655 N N . PRO A 1 86 ? -8.383 -5.870 5.295 1.00 98.56 86 PRO A N 1
ATOM 656 C CA . PRO A 1 86 ? -9.797 -6.057 5.009 1.00 98.56 86 PRO A CA 1
ATOM 657 C C . PRO A 1 86 ? -10.286 -5.101 3.913 1.00 98.56 86 PRO A C 1
ATOM 659 O O . PRO A 1 86 ? -9.945 -3.918 3.882 1.00 98.56 86 PRO A O 1
ATOM 662 N N . ARG A 1 87 ? -11.082 -5.649 2.987 1.00 98.44 87 ARG A N 1
ATOM 663 C CA . ARG A 1 87 ? -11.538 -4.960 1.767 1.00 98.44 87 ARG A CA 1
ATOM 664 C C . ARG A 1 87 ? -12.504 -3.805 2.034 1.00 98.44 87 ARG A C 1
ATOM 666 O O . ARG A 1 87 ? -12.565 -2.880 1.240 1.00 98.44 87 ARG A O 1
ATOM 673 N N . ASP A 1 88 ? -13.242 -3.837 3.137 1.00 98.50 88 ASP A N 1
ATOM 674 C CA . ASP A 1 88 ? -14.143 -2.755 3.552 1.00 98.50 88 ASP A CA 1
ATOM 675 C C . ASP A 1 88 ? -13.394 -1.503 4.050 1.00 98.50 88 ASP A C 1
ATOM 677 O O . ASP A 1 88 ? -13.959 -0.409 4.054 1.00 98.50 88 ASP A O 1
ATOM 681 N N . ALA A 1 89 ? -12.112 -1.639 4.400 1.00 98.69 89 ALA A N 1
ATOM 682 C CA . ALA A 1 89 ? -11.224 -0.551 4.804 1.00 98.69 89 ALA A CA 1
ATOM 683 C C . ALA A 1 89 ? -10.144 -0.213 3.754 1.00 98.69 89 ALA A C 1
ATOM 685 O O . ALA A 1 89 ? -9.168 0.474 4.075 1.00 98.69 89 ALA A O 1
ATOM 686 N N . LEU A 1 90 ? -10.293 -0.702 2.517 1.00 98.81 90 LEU A N 1
ATOM 687 C CA . LEU A 1 90 ? -9.329 -0.554 1.427 1.00 98.81 90 LEU A CA 1
ATOM 688 C C . LEU A 1 90 ? -10.009 -0.016 0.161 1.00 98.81 90 LEU A C 1
ATOM 690 O O . LEU A 1 90 ? -11.007 -0.562 -0.295 1.00 98.81 90 LEU A O 1
ATOM 694 N N . SER A 1 91 ? -9.420 1.009 -0.454 1.00 98.75 91 SER A N 1
ATOM 695 C CA . SER A 1 91 ? -9.755 1.444 -1.816 1.00 98.75 91 SER A CA 1
ATOM 696 C C . SER A 1 91 ? -8.610 1.145 -2.784 1.00 98.75 91 SER A C 1
ATOM 698 O O . SER A 1 91 ? -7.509 1.670 -2.620 1.00 98.75 91 SER A O 1
ATOM 700 N N . GLU A 1 92 ? -8.888 0.339 -3.809 1.00 98.44 92 GLU A N 1
ATOM 701 C CA . GLU A 1 92 ? -7.957 -0.047 -4.882 1.00 98.44 92 GLU A CA 1
ATOM 702 C C . GLU A 1 92 ? -8.227 0.827 -6.117 1.00 98.44 92 GLU A C 1
ATOM 704 O O . GLU A 1 92 ? -8.983 0.457 -7.013 1.00 98.44 92 GLU A O 1
ATOM 709 N N . LEU A 1 93 ? -7.667 2.042 -6.137 1.00 98.44 93 LEU A N 1
ATOM 710 C CA . LEU A 1 93 ? -8.067 3.090 -7.089 1.00 98.44 93 LEU A CA 1
ATOM 711 C C . LEU A 1 93 ? -7.752 2.756 -8.552 1.00 98.44 93 LEU A C 1
ATOM 713 O O . LEU A 1 93 ? -8.381 3.310 -9.450 1.00 98.44 93 LEU A O 1
ATOM 717 N N . HIS A 1 94 ? -6.765 1.893 -8.789 1.00 98.31 94 HIS A N 1
ATOM 718 C CA . HIS A 1 94 ? -6.313 1.511 -10.128 1.00 98.31 94 HIS A CA 1
ATOM 719 C C . HIS A 1 94 ? -6.646 0.049 -10.481 1.00 98.31 94 HIS A C 1
ATOM 721 O O . HIS A 1 94 ? -6.236 -0.419 -11.540 1.00 98.31 94 HIS A O 1
ATOM 727 N N . GLY A 1 95 ? -7.396 -0.657 -9.624 1.00 96.69 95 GLY A N 1
ATOM 728 C CA . GLY A 1 95 ? -7.689 -2.087 -9.761 1.00 96.69 95 GLY A CA 1
ATOM 729 C C . GLY A 1 95 ? -6.792 -2.990 -8.907 1.00 96.69 95 GLY A C 1
ATOM 730 O O . GLY A 1 95 ? -6.008 -2.506 -8.092 1.00 96.69 95 GLY A O 1
ATOM 731 N N . ASN A 1 96 ? -6.955 -4.301 -9.095 1.00 90.56 96 ASN A N 1
ATOM 732 C CA . ASN A 1 96 ? -6.203 -5.389 -8.462 1.00 90.56 96 ASN A CA 1
ATOM 733 C C . ASN A 1 96 ? -5.985 -6.488 -9.498 1.00 90.56 96 ASN A C 1
ATOM 735 O O . ASN A 1 96 ? -7.011 -6.919 -10.079 1.00 90.56 96 ASN A O 1
#

InterPro domains:
  IPR003000 Sirtuin family [PF02146] (46-96)
  IPR026590 Sirtuin family, catalytic core domain [PS50305] (1-96)
  IPR029035 DHS-like NAD/FAD-binding domain superfamily [SSF52467] (1-96)
  IPR050134 NAD-dependent sirtuin protein deacylases [PTHR11085] (1-96)

Foldseek 3Di:
DQVPDPADEDEDAPVQQVVQQRAGQDPCQHQVNQVVVVHHRGGPDDLVPRARHPVLLVLVVCVVVVRHQAYEYCDQSCNNVVSVPDPVRYHHPNHD

Sequence (96 aa):
MIKECGYLVVHSGAGISTSSGIPDFRGPKGVWTMEEKGETPKFDTTFEDARPSLTHMALLGLYKAGYLKYLISQNVDGLHVRSGFPRDALSELHGN